Protein AF-A0A093UXJ8-F1 (afdb_monomer_lite)

Secondary structure (DSSP, 8-state):
-HHHHHHHHHHHHHHHTTTSSS-------S-SB-SSS-SSS-SB-TT--B-HHHHHHHHHT-SEEEEE-TTT-EEEEEE--S--SSSS-EEEEEEEEEEETTS-EEEEEEEEEEE-TTEEEEEEE-HHHHTT-SSEEEEEEEEESSTT-S-EEEEEEEEEESS---

Organism: NCBI:txid1077442

InterPro domains:
  IPR013783 Immunoglobulin-like fold [G3DSA:2.60.40.10] (63-166)
  IPR017853 Glycoside hydrolase superfamily [SSF51445] (1-58)
  IPR036156 Beta-Galactosidase/glucuronidase domain superfamily [SSF49303] (63-165)
  IPR043534 Exo-beta-D-glucosaminidase/Endo-beta-mannosidase [PTHR43536] (1-165)

Structure (mmCIF, N/CA/C/O backbone):
data_AF-A0A093UXJ8-F1
#
_entry.id   AF-A0A093UXJ8-F1
#
loop_
_atom_site.group_PDB
_atom_site.id
_atom_site.type_symbol
_atom_site.label_atom_id
_atom_site.label_alt_id
_atom_site.label_comp_id
_atom_site.label_asym_id
_atom_site.label_entity_id
_atom_site.label_seq_id
_atom_site.pdbx_PDB_ins_code
_atom_site.Cartn_x
_atom_site.Cartn_y
_atom_site.Cartn_z
_atom_site.occupancy
_atom_site.B_iso_or_equiv
_atom_site.auth_seq_id
_atom_site.auth_comp_id
_atom_site.auth_asym_id
_atom_site.auth_atom_id
_atom_site.pdbx_PDB_model_num
ATOM 1 N N . MET A 1 1 ? -11.746 -0.078 -9.754 1.00 61.09 1 MET A N 1
ATOM 2 C CA . MET A 1 1 ? -11.591 -0.095 -8.282 1.00 61.09 1 MET A CA 1
ATOM 3 C C . MET A 1 1 ? -10.804 -1.333 -7.864 1.00 61.09 1 MET A C 1
ATOM 5 O O . MET A 1 1 ? -9.718 -1.143 -7.338 1.00 61.09 1 MET A O 1
ATOM 9 N N . MET A 1 2 ? -11.251 -2.543 -8.236 1.00 87.31 2 MET A N 1
ATOM 10 C CA . MET A 1 2 ? -10.525 -3.806 -7.993 1.00 87.31 2 MET A CA 1
ATOM 11 C C . MET A 1 2 ? -9.062 -3.797 -8.470 1.00 87.31 2 MET A C 1
ATOM 13 O O . MET A 1 2 ? -8.180 -4.092 -7.675 1.00 87.31 2 MET A O 1
ATOM 17 N N . ASP A 1 3 ? -8.767 -3.361 -9.703 1.00 93.81 3 ASP A N 1
ATOM 18 C CA . ASP A 1 3 ? -7.376 -3.378 -10.201 1.00 93.81 3 ASP A CA 1
ATOM 19 C C . ASP A 1 3 ? -6.414 -2.505 -9.388 1.00 93.81 3 ASP A C 1
ATOM 21 O O . ASP A 1 3 ? -5.258 -2.873 -9.196 1.00 93.81 3 ASP A O 1
ATOM 25 N N . TYR A 1 4 ? -6.878 -1.348 -8.904 1.00 96.00 4 TYR A N 1
ATOM 26 C CA . TYR A 1 4 ? -6.055 -0.471 -8.070 1.00 96.00 4 TYR A CA 1
ATOM 27 C C . TYR A 1 4 ? -5.696 -1.167 -6.761 1.00 96.00 4 TYR A C 1
ATOM 29 O O . TYR A 1 4 ? -4.534 -1.180 -6.364 1.00 96.00 4 TYR A O 1
ATOM 37 N N . GLU A 1 5 ? -6.702 -1.738 -6.104 1.00 94.56 5 GLU A N 1
ATOM 38 C CA . GLU A 1 5 ? -6.552 -2.370 -4.804 1.00 94.56 5 GLU A CA 1
ATOM 39 C C . GLU A 1 5 ? -5.720 -3.646 -4.881 1.00 94.56 5 GLU A C 1
ATOM 41 O O . GLU A 1 5 ? -4.720 -3.740 -4.175 1.00 94.56 5 GLU A O 1
ATOM 46 N N . ALA A 1 6 ? -6.070 -4.568 -5.780 1.00 94.12 6 ALA A N 1
ATOM 47 C CA . ALA A 1 6 ? -5.380 -5.843 -5.929 1.00 94.12 6 ALA A CA 1
ATOM 48 C C . ALA A 1 6 ? -3.910 -5.645 -6.314 1.00 94.12 6 ALA A C 1
ATOM 50 O O . ALA A 1 6 ? -3.014 -6.197 -5.679 1.00 94.12 6 ALA A O 1
ATOM 51 N N . THR A 1 7 ? -3.645 -4.780 -7.298 1.00 96.81 7 THR A N 1
ATOM 52 C CA . THR A 1 7 ? -2.268 -4.519 -7.730 1.00 96.81 7 THR A CA 1
ATOM 53 C C . THR A 1 7 ? -1.478 -3.814 -6.628 1.00 96.81 7 THR A C 1
ATOM 55 O O . THR A 1 7 ? -0.330 -4.161 -6.375 1.00 96.81 7 THR A O 1
ATOM 58 N N . ARG A 1 8 ? -2.073 -2.847 -5.915 1.00 97.62 8 ARG A N 1
ATOM 59 C CA . ARG A 1 8 ? -1.410 -2.223 -4.760 1.00 97.62 8 ARG A CA 1
ATOM 60 C C . ARG A 1 8 ? -1.071 -3.265 -3.688 1.00 97.62 8 ARG A C 1
ATOM 62 O O . ARG A 1 8 ? 0.064 -3.276 -3.219 1.00 97.62 8 ARG A O 1
ATOM 69 N N . ALA A 1 9 ? -2.030 -4.118 -3.327 1.00 96.38 9 ALA A N 1
ATOM 70 C CA . ALA A 1 9 ? -1.864 -5.150 -2.309 1.00 96.38 9 ALA A CA 1
ATOM 71 C C . ALA A 1 9 ? -0.763 -6.155 -2.678 1.00 96.38 9 ALA A C 1
ATOM 73 O O . ALA A 1 9 ? 0.019 -6.531 -1.811 1.00 96.38 9 ALA A O 1
ATOM 74 N N . GLU A 1 10 ? -0.636 -6.524 -3.957 1.00 97.19 10 GLU A N 1
ATOM 75 C CA . GLU A 1 10 ? 0.461 -7.367 -4.440 1.00 97.19 10 GLU A CA 1
ATOM 76 C C . GLU A 1 10 ? 1.823 -6.722 -4.139 1.00 97.19 10 GLU A C 1
ATOM 78 O O . GLU A 1 10 ? 2.624 -7.275 -3.383 1.00 97.19 10 GLU A O 1
ATOM 83 N N . PHE A 1 11 ? 2.080 -5.512 -4.646 1.00 97.94 11 PHE A N 1
ATOM 84 C CA . PHE A 1 11 ? 3.366 -4.839 -4.423 1.00 97.94 11 PHE A CA 1
ATOM 85 C C . PHE A 1 11 ? 3.641 -4.563 -2.935 1.00 97.94 11 PHE A C 1
ATOM 87 O O . PHE A 1 11 ? 4.774 -4.737 -2.480 1.00 97.94 11 PHE A O 1
ATOM 94 N N . GLU A 1 12 ? 2.631 -4.165 -2.159 1.00 98.06 12 GLU A N 1
ATOM 95 C CA . GLU A 1 12 ? 2.769 -3.939 -0.715 1.00 98.06 12 GLU A CA 1
ATOM 96 C C . GLU A 1 12 ? 3.051 -5.235 0.053 1.00 98.06 12 GLU A C 1
ATOM 98 O O . GLU A 1 12 ? 3.890 -5.234 0.953 1.00 98.06 12 GLU A O 1
ATOM 103 N N . GLY A 1 13 ? 2.416 -6.350 -0.313 1.00 96.44 13 GLY A N 1
ATOM 104 C CA . GLY A 1 13 ? 2.655 -7.658 0.297 1.00 96.44 13 GLY A CA 1
ATOM 105 C C . GLY A 1 13 ? 4.096 -8.122 0.094 1.00 96.44 13 GLY A C 1
ATOM 106 O O . GLY A 1 13 ? 4.787 -8.461 1.053 1.00 96.44 13 GLY A O 1
ATOM 107 N N . PHE A 1 14 ? 4.600 -8.046 -1.141 1.00 97.19 14 PHE A N 1
ATOM 108 C CA . PHE A 1 14 ? 5.987 -8.419 -1.423 1.00 97.19 14 PHE A CA 1
ATOM 109 C C . PHE A 1 14 ? 7.000 -7.465 -0.785 1.00 97.19 14 PHE A C 1
ATOM 111 O O . PHE A 1 14 ? 8.049 -7.911 -0.335 1.00 97.19 14 PHE A O 1
ATOM 118 N N . THR A 1 15 ? 6.732 -6.163 -0.715 1.00 96.81 15 THR A N 1
ATOM 119 C CA . THR A 1 15 ? 7.705 -5.215 -0.142 1.00 96.81 15 THR A CA 1
ATOM 120 C C . THR A 1 15 ? 7.687 -5.177 1.386 1.00 96.81 15 THR A C 1
ATOM 122 O O . THR A 1 15 ? 8.739 -5.003 1.996 1.00 96.81 15 THR A O 1
ATOM 125 N N . SER A 1 16 ? 6.534 -5.395 2.025 1.00 97.25 16 SER A N 1
ATOM 126 C CA . SER A 1 16 ? 6.427 -5.450 3.493 1.00 97.25 16 SER A CA 1
ATOM 127 C C . SER A 1 16 ? 7.075 -6.693 4.112 1.00 97.25 16 SER A C 1
ATOM 129 O O . SER A 1 16 ? 7.481 -6.672 5.273 1.00 97.25 16 SER A O 1
ATOM 131 N N . LEU A 1 17 ? 7.197 -7.777 3.340 1.00 96.81 17 LEU A N 1
ATOM 132 C CA . LEU A 1 17 ? 7.743 -9.058 3.795 1.00 96.81 17 LEU A CA 1
ATOM 133 C C . LEU A 1 17 ? 9.198 -9.301 3.366 1.00 96.81 17 LEU A C 1
ATOM 135 O O . LEU A 1 17 ? 9.726 -10.391 3.597 1.00 96.81 17 LEU A O 1
ATOM 139 N N . GLN A 1 18 ? 9.870 -8.303 2.786 1.00 96.31 18 GLN A N 1
ATOM 140 C CA . GLN A 1 18 ? 11.247 -8.449 2.293 1.00 96.31 18 GLN A CA 1
ATOM 141 C C . GLN A 1 18 ? 12.268 -8.745 3.418 1.00 96.31 18 GLN A C 1
ATOM 143 O O . GLN A 1 18 ? 13.342 -9.272 3.151 1.00 96.31 18 GLN A O 1
ATOM 148 N N . ASP A 1 19 ? 11.919 -8.433 4.673 1.00 96.56 19 ASP A N 1
ATOM 149 C CA . ASP A 1 19 ? 12.731 -8.657 5.880 1.00 96.56 19 ASP A CA 1
ATOM 150 C C . ASP A 1 19 ? 12.155 -9.767 6.791 1.00 96.56 19 ASP A C 1
ATOM 152 O O . ASP A 1 19 ? 12.565 -9.929 7.942 1.00 96.56 19 ASP A O 1
ATOM 156 N N . ALA A 1 20 ? 11.170 -10.537 6.312 1.00 95.69 20 ALA A N 1
ATOM 157 C CA . ALA A 1 20 ? 10.601 -11.659 7.060 1.00 95.69 20 ALA A CA 1
ATOM 158 C C . ALA A 1 20 ? 11.582 -12.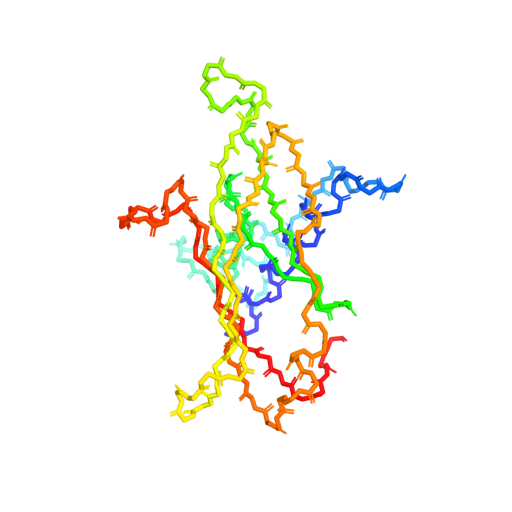846 7.162 1.00 95.69 20 ALA A C 1
ATOM 160 O O . ALA A 1 20 ? 12.558 -12.939 6.422 1.00 95.69 20 ALA A O 1
ATOM 161 N N . SER A 1 21 ? 11.290 -13.818 8.039 1.00 96.06 21 SER A N 1
ATOM 162 C CA . SER A 1 21 ? 12.127 -15.023 8.210 1.00 96.06 21 SER A CA 1
ATOM 163 C C . SER A 1 21 ? 12.295 -15.838 6.922 1.00 96.06 21 SER A C 1
ATOM 165 O O . SER A 1 21 ? 13.353 -16.419 6.688 1.00 96.06 21 SER A O 1
ATOM 167 N N . ARG A 1 22 ? 11.259 -15.862 6.075 1.00 96.12 22 ARG A N 1
ATOM 168 C CA . ARG A 1 22 ? 11.312 -16.347 4.693 1.00 96.12 22 ARG A CA 1
ATOM 169 C C . ARG A 1 22 ? 10.997 -15.169 3.763 1.00 96.12 22 ARG A C 1
ATOM 171 O O . ARG A 1 22 ? 9.822 -14.968 3.449 1.00 96.12 22 ARG A O 1
ATOM 178 N N . PRO A 1 23 ? 12.010 -14.373 3.389 1.00 97.06 23 PRO A N 1
ATOM 179 C CA . PRO A 1 23 ? 11.792 -13.079 2.766 1.00 97.06 23 PRO A CA 1
ATOM 180 C C . PRO A 1 23 ? 11.293 -13.217 1.329 1.00 97.06 23 PRO A C 1
ATOM 182 O O . PRO A 1 23 ? 11.707 -14.109 0.582 1.00 97.06 23 PRO A O 1
ATOM 185 N N . SER A 1 24 ? 10.435 -12.291 0.924 1.00 96.56 24 SER A N 1
ATOM 186 C CA . SER A 1 24 ? 10.174 -12.015 -0.486 1.00 96.56 24 SER A CA 1
ATOM 187 C C . SER A 1 24 ? 11.409 -11.372 -1.120 1.00 96.56 24 SER A C 1
ATOM 189 O O . SER A 1 24 ? 11.925 -10.368 -0.639 1.00 96.56 24 SER A O 1
ATOM 191 N N . THR A 1 25 ? 11.883 -11.936 -2.231 1.00 95.94 25 THR A N 1
ATOM 192 C CA . THR A 1 25 ? 13.097 -11.462 -2.925 1.00 95.94 25 THR A CA 1
ATOM 193 C C . THR A 1 25 ? 12.802 -10.646 -4.183 1.00 95.94 25 THR A C 1
ATOM 195 O O . THR A 1 25 ? 13.710 -10.066 -4.775 1.00 95.94 25 THR A O 1
ATOM 198 N N . GLY A 1 26 ? 11.537 -10.580 -4.598 1.00 95.06 26 GLY A N 1
ATOM 199 C CA . GLY A 1 26 ? 11.090 -9.810 -5.751 1.00 95.06 26 GLY A CA 1
ATOM 200 C C . GLY A 1 26 ? 9.689 -10.209 -6.201 1.00 95.06 26 GLY A C 1
ATOM 201 O O . GLY A 1 26 ? 9.161 -11.240 -5.789 1.00 95.06 26 GLY A O 1
ATOM 202 N N . VAL A 1 27 ? 9.103 -9.379 -7.062 1.00 96.88 27 VAL A N 1
ATOM 203 C CA . VAL A 1 27 ? 7.822 -9.634 -7.727 1.00 96.88 27 VAL A CA 1
ATOM 204 C C . VAL A 1 27 ? 7.869 -9.079 -9.145 1.00 96.88 27 VAL A C 1
ATOM 206 O O . VAL A 1 27 ? 8.409 -7.996 -9.375 1.00 96.88 27 VAL A O 1
ATOM 209 N N . ILE A 1 28 ? 7.308 -9.829 -10.090 1.00 97.75 28 ILE A N 1
ATOM 210 C CA . ILE A 1 28 ? 7.081 -9.392 -11.467 1.00 97.75 28 ILE A CA 1
ATOM 211 C C . ILE A 1 28 ? 5.583 -9.508 -11.724 1.00 97.75 28 ILE A C 1
ATOM 213 O O . ILE A 1 28 ? 5.053 -10.614 -11.800 1.00 97.75 28 ILE A O 1
ATOM 217 N N . TYR A 1 29 ? 4.921 -8.361 -11.854 1.00 97.81 29 TYR A N 1
ATOM 218 C CA . TYR A 1 29 ? 3.494 -8.306 -12.148 1.00 97.81 29 TYR A CA 1
ATOM 219 C C . TYR A 1 29 ? 3.211 -8.870 -13.544 1.00 97.81 29 TYR A C 1
ATOM 221 O O . TYR A 1 29 ? 3.920 -8.539 -14.501 1.00 97.81 29 TYR A O 1
ATOM 229 N N . TRP A 1 30 ? 2.157 -9.677 -13.670 1.00 96.38 30 TRP A N 1
ATOM 230 C CA . TRP A 1 30 ? 1.708 -10.219 -14.949 1.00 96.38 30 TRP A CA 1
ATOM 231 C C . TRP A 1 30 ? 0.517 -9.412 -15.493 1.00 96.38 30 TRP A C 1
ATOM 233 O O . TRP A 1 30 ? -0.611 -9.573 -15.036 1.00 96.38 30 TRP A O 1
ATOM 243 N N . MET A 1 31 ? 0.703 -8.530 -16.476 1.00 96.88 31 MET A N 1
ATOM 244 C CA . MET A 1 31 ? 1.952 -8.089 -17.107 1.00 96.88 31 MET A CA 1
ATOM 245 C C . MET A 1 31 ? 2.075 -6.569 -17.066 1.00 96.88 31 MET A C 1
ATOM 247 O O . MET A 1 31 ? 1.132 -5.844 -16.750 1.00 96.88 31 MET A O 1
ATOM 251 N N . MET A 1 32 ? 3.261 -6.073 -17.418 1.00 96.88 32 MET A N 1
ATOM 252 C CA . MET A 1 32 ? 3.505 -4.637 -17.526 1.00 96.88 32 MET A CA 1
ATOM 253 C C . MET A 1 32 ? 2.529 -3.966 -18.507 1.00 96.88 32 MET A C 1
ATOM 255 O O . MET A 1 32 ? 1.916 -2.955 -18.165 1.00 96.88 32 MET A O 1
ATOM 259 N N . ASN A 1 33 ? 2.361 -4.532 -19.703 1.00 97.12 33 ASN A N 1
ATOM 260 C CA . ASN A 1 33 ? 1.532 -3.977 -20.768 1.00 97.12 33 ASN A CA 1
ATOM 261 C C . ASN A 1 33 ? 1.059 -5.059 -21.746 1.00 97.12 33 ASN A C 1
ATOM 263 O O . ASN A 1 33 ? 1.519 -6.201 -21.715 1.00 97.12 33 ASN A O 1
ATOM 267 N N . SER A 1 34 ? 0.188 -4.646 -22.661 1.00 96.19 34 SER A N 1
ATOM 268 C CA . SER A 1 34 ? -0.415 -5.507 -23.677 1.00 96.19 34 SER A CA 1
ATOM 269 C C . SER A 1 34 ? 0.158 -5.266 -25.072 1.00 96.19 34 SER A C 1
ATOM 271 O O . SER A 1 34 ? 0.504 -4.139 -25.426 1.00 96.19 34 SER A O 1
ATOM 273 N N . ALA A 1 35 ? 0.211 -6.323 -25.890 1.00 97.06 35 ALA A N 1
ATOM 274 C CA . ALA A 1 35 ? 0.650 -6.254 -27.290 1.00 97.06 35 ALA A CA 1
ATOM 275 C C . ALA A 1 35 ? -0.448 -5.778 -28.265 1.00 97.06 35 ALA A C 1
ATOM 277 O O . ALA A 1 35 ? -0.147 -5.426 -29.403 1.00 97.06 35 ALA A O 1
ATOM 278 N N . TRP A 1 36 ? -1.710 -5.766 -27.826 1.00 97.25 36 TRP A N 1
ATOM 279 C CA . TRP A 1 36 ? -2.887 -5.285 -28.556 1.00 97.25 36 TRP A CA 1
ATOM 280 C C . TRP A 1 36 ? -3.965 -4.817 -27.556 1.00 97.25 36 TRP A C 1
ATOM 282 O O . TRP A 1 36 ? -3.844 -5.121 -26.365 1.00 97.25 36 TRP A O 1
ATOM 292 N N . PRO A 1 37 ? -5.037 -4.125 -27.988 1.00 97.56 37 PRO A N 1
ATOM 293 C CA . PRO A 1 37 ? -6.146 -3.754 -27.103 1.00 97.56 37 PRO A CA 1
ATOM 294 C C . PRO A 1 37 ? -6.812 -4.973 -26.442 1.00 97.56 37 PRO A C 1
ATOM 296 O O . PRO A 1 37 ? -7.420 -5.799 -27.122 1.00 97.56 37 PRO A O 1
ATOM 299 N N . ASN A 1 38 ? -6.701 -5.105 -25.120 1.00 92.69 38 ASN A N 1
ATOM 300 C CA . ASN A 1 38 ? -7.286 -6.212 -24.361 1.00 92.69 38 ASN A CA 1
ATOM 301 C C . ASN A 1 38 ? -7.884 -5.737 -23.024 1.00 92.69 38 ASN A C 1
ATOM 303 O O . ASN A 1 38 ? -7.841 -4.550 -22.697 1.00 92.69 38 ASN A O 1
ATOM 307 N N . LEU A 1 39 ? -8.442 -6.681 -22.260 1.00 94.88 39 LEU A N 1
ATOM 308 C CA . LEU A 1 39 ? -9.192 -6.417 -21.028 1.00 94.88 39 LEU A CA 1
ATOM 309 C C . LEU A 1 39 ? -8.503 -6.908 -19.740 1.00 94.88 39 LEU A C 1
ATOM 311 O O . LEU A 1 39 ? -9.142 -6.908 -18.694 1.00 94.88 39 LEU A O 1
ATOM 315 N N . HIS 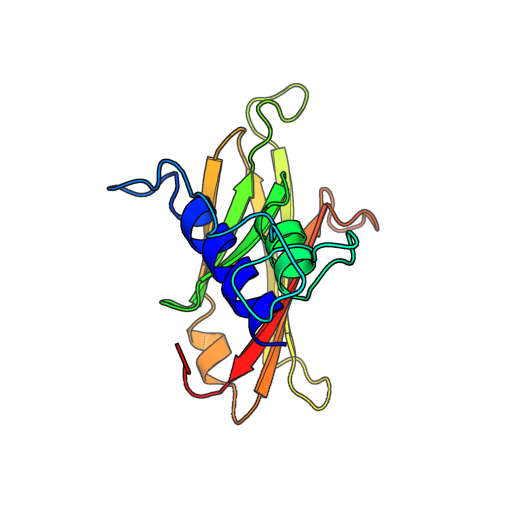A 1 40 ? -7.248 -7.370 -19.781 1.00 93.81 40 HIS A N 1
ATOM 316 C CA . HIS A 1 40 ? -6.623 -8.028 -18.624 1.00 93.81 40 HIS A CA 1
ATOM 317 C C . HIS A 1 40 ? -5.104 -7.848 -18.563 1.00 93.81 40 HIS A C 1
ATOM 319 O O . HIS A 1 40 ? -4.465 -7.568 -19.572 1.00 93.81 40 HIS A O 1
ATOM 325 N N . TRP A 1 41 ? -4.541 -8.059 -17.367 1.00 94.00 41 TRP A N 1
ATOM 326 C CA . TRP A 1 41 ? -3.101 -8.252 -17.135 1.00 94.00 41 TRP A CA 1
ATOM 327 C C . TRP A 1 41 ? -2.213 -7.148 -17.718 1.00 94.00 41 TRP A C 1
ATOM 329 O O . TRP A 1 41 ? -1.220 -7.420 -18.390 1.00 94.00 41 TRP A O 1
ATOM 339 N N . GLN A 1 42 ? -2.567 -5.895 -17.451 1.00 96.88 42 GLN A N 1
ATOM 340 C CA . GLN A 1 42 ? -1.822 -4.736 -17.931 1.00 96.88 42 GLN A CA 1
ATOM 341 C C . GLN A 1 42 ? -1.818 -3.635 -16.882 1.00 96.88 42 GLN A C 1
ATOM 343 O O . GLN A 1 42 ? -2.842 -3.391 -16.243 1.00 96.88 42 GLN A O 1
ATOM 348 N N . LEU A 1 43 ? -0.690 -2.945 -16.716 1.00 97.88 43 LEU A N 1
ATOM 349 C CA . LEU A 1 43 ? -0.639 -1.704 -15.945 1.00 97.88 43 LEU A CA 1
ATOM 350 C C . LEU A 1 43 ? -1.162 -0.549 -16.805 1.00 97.88 43 LEU A C 1
ATOM 352 O O . LEU A 1 43 ? -2.035 0.207 -16.385 1.00 97.88 43 LEU A O 1
ATOM 356 N N . PHE A 1 44 ? -0.677 -0.453 -18.039 1.00 97.25 44 PHE A N 1
ATOM 357 C CA . PHE A 1 44 ? -1.139 0.502 -19.042 1.00 97.25 44 PHE A CA 1
ATOM 358 C C . PHE A 1 44 ? -1.489 -0.218 -20.346 1.00 97.25 44 PHE A C 1
ATOM 360 O O . PHE A 1 44 ? -0.924 -1.270 -20.655 1.00 97.25 44 PHE A O 1
ATOM 367 N N . ASP A 1 45 ? -2.448 0.339 -21.083 1.00 96.75 45 ASP A N 1
ATOM 368 C CA . ASP A 1 45 ? -2.976 -0.278 -22.297 1.00 96.75 45 ASP A CA 1
ATOM 369 C C . ASP A 1 45 ? -2.045 -0.116 -23.514 1.00 96.75 45 ASP A C 1
ATOM 371 O O . ASP A 1 45 ? -0.988 0.519 -23.457 1.00 96.75 45 ASP A O 1
ATOM 375 N N . TYR A 1 46 ? -2.452 -0.701 -24.643 1.00 97.69 46 TYR A N 1
ATOM 376 C CA . TYR A 1 46 ? -1.737 -0.621 -25.922 1.00 97.69 46 TYR A CA 1
ATOM 377 C C . TYR A 1 46 ? -1.472 0.823 -26.399 1.00 97.69 46 TYR A C 1
ATOM 379 O O . TYR A 1 46 ? -0.487 1.077 -27.088 1.00 97.69 46 TYR A O 1
ATOM 387 N N . TYR A 1 47 ? -2.327 1.772 -26.015 1.00 97.81 47 TYR A N 1
ATOM 388 C CA . TYR A 1 47 ? -2.223 3.191 -26.357 1.00 97.81 47 TYR A CA 1
ATOM 389 C C . TYR A 1 47 ? -1.530 4.018 -25.263 1.00 97.81 47 TYR A C 1
ATOM 391 O O . TYR A 1 47 ? -1.533 5.246 -25.332 1.00 97.81 47 TYR A O 1
ATOM 399 N N . LEU A 1 48 ? -0.904 3.356 -24.282 1.00 97.25 48 LEU A N 1
ATOM 400 C CA . LEU A 1 48 ? -0.214 3.949 -23.132 1.00 97.25 48 LEU A CA 1
ATOM 401 C C . LEU A 1 48 ? -1.138 4.649 -22.125 1.00 97.25 48 LEU A C 1
ATOM 403 O O . LEU A 1 48 ? -0.661 5.418 -21.285 1.00 97.25 48 LEU A O 1
ATOM 407 N N . ASN A 1 49 ? -2.443 4.369 -22.147 1.00 97.50 49 ASN A N 1
ATOM 408 C CA . ASN A 1 49 ? -3.345 4.885 -21.125 1.00 97.50 49 ASN A CA 1
ATOM 409 C C . ASN A 1 49 ? -3.177 4.084 -19.824 1.00 97.50 49 ASN A C 1
ATOM 411 O O . ASN A 1 49 ? -3.223 2.850 -19.848 1.00 97.50 49 ASN A O 1
ATOM 415 N N . PRO A 1 50 ? -3.010 4.748 -18.667 1.00 97.00 50 PRO A N 1
ATOM 416 C CA . PRO A 1 50 ? -2.879 4.059 -17.391 1.00 97.00 50 PRO A CA 1
ATOM 417 C C . PRO A 1 50 ? -4.225 3.484 -16.931 1.00 97.00 50 PRO A C 1
ATOM 419 O O . PRO A 1 50 ? -5.215 4.211 -16.827 1.00 97.00 50 PRO A O 1
ATOM 422 N N . ALA A 1 51 ? -4.247 2.197 -16.586 1.00 95.19 51 ALA A N 1
ATOM 423 C CA . ALA A 1 51 ? -5.395 1.558 -15.949 1.00 95.19 51 ALA A CA 1
ATOM 424 C C . ALA A 1 51 ? -5.356 1.732 -14.416 1.00 95.19 51 ALA A C 1
ATOM 426 O O . ALA A 1 51 ? -4.424 2.307 -13.846 1.00 95.19 51 ALA A O 1
ATOM 427 N N . GLY A 1 52 ? -6.372 1.217 -13.712 1.00 96.44 52 GLY A N 1
ATOM 428 C CA . GLY A 1 52 ? -6.397 1.229 -12.243 1.00 96.44 52 GLY A CA 1
ATOM 429 C C . GLY A 1 52 ? -5.175 0.538 -11.624 1.00 96.44 52 GLY A C 1
ATOM 430 O O . GLY A 1 52 ? -4.604 1.048 -10.659 1.00 96.44 52 GLY A O 1
ATOM 431 N N . SER A 1 53 ? -4.733 -0.558 -12.240 1.00 97.38 53 SER A N 1
ATOM 432 C CA . SER A 1 53 ? -3.527 -1.320 -11.899 1.00 97.38 53 SER A CA 1
ATOM 433 C C . SER A 1 53 ? -2.255 -0.469 -11.950 1.00 97.38 53 SER A C 1
ATOM 435 O O . SER A 1 53 ? -1.467 -0.530 -11.011 1.00 97.38 53 SER A O 1
ATOM 437 N N . TYR A 1 54 ? -2.081 0.413 -12.947 1.00 97.88 54 TYR A N 1
ATOM 438 C CA . TYR A 1 54 ? -0.951 1.357 -12.983 1.00 97.88 54 TYR A CA 1
ATOM 439 C C . TYR A 1 54 ? -0.889 2.220 -11.725 1.00 97.88 54 TYR A C 1
ATOM 441 O O . TYR A 1 54 ? 0.171 2.374 -11.116 1.00 97.88 54 TYR A O 1
ATOM 449 N N . PHE A 1 55 ? -2.023 2.793 -11.316 1.00 97.69 55 PHE A N 1
ATOM 450 C CA . PHE A 1 55 ? -2.069 3.626 -10.117 1.00 97.69 55 PHE A CA 1
ATOM 451 C C . PHE A 1 55 ? -1.869 2.801 -8.840 1.00 97.69 55 PHE A C 1
ATOM 453 O O . PHE A 1 55 ? -1.229 3.298 -7.911 1.00 97.69 55 PHE A O 1
ATOM 460 N N . GLY A 1 56 ? -2.348 1.553 -8.811 1.00 97.69 56 GLY A N 1
ATOM 461 C CA . GLY A 1 56 ? -2.101 0.600 -7.728 1.00 97.69 56 GLY A CA 1
ATOM 462 C C . GLY A 1 56 ? -0.611 0.294 -7.572 1.00 97.69 56 GLY A C 1
ATOM 463 O O . GLY A 1 56 ? -0.039 0.556 -6.513 1.00 97.69 56 GLY A O 1
ATOM 464 N N . SER A 1 57 ? 0.051 -0.125 -8.656 1.00 97.75 57 SER A N 1
ATOM 465 C CA . SER A 1 57 ? 1.505 -0.329 -8.706 1.00 97.75 57 SER A CA 1
ATOM 466 C C . SER A 1 57 ? 2.275 0.928 -8.326 1.00 97.75 57 SER A C 1
ATOM 468 O O . SER A 1 57 ? 3.197 0.866 -7.523 1.00 97.75 57 SER A O 1
ATOM 470 N N . LYS A 1 58 ? 1.902 2.097 -8.861 1.00 97.69 58 LYS A N 1
ATOM 471 C CA . LYS A 1 58 ? 2.586 3.365 -8.564 1.00 97.69 58 LYS A CA 1
ATOM 472 C C . LYS A 1 58 ? 2.535 3.719 -7.076 1.00 97.69 58 LYS A C 1
ATOM 474 O O . LYS A 1 58 ? 3.471 4.339 -6.571 1.00 97.69 58 LYS A O 1
ATOM 479 N N . VAL A 1 59 ? 1.452 3.363 -6.382 1.00 97.50 59 VAL A N 1
ATOM 480 C CA . VAL A 1 59 ? 1.323 3.558 -4.933 1.00 97.50 59 VAL A CA 1
ATOM 481 C C . VAL A 1 59 ? 2.089 2.491 -4.158 1.00 97.50 59 VAL A C 1
ATOM 483 O O . VAL A 1 59 ? 2.952 2.869 -3.366 1.00 97.50 59 VAL A O 1
ATOM 486 N N . GLY A 1 60 ? 1.838 1.206 -4.422 1.00 96.88 60 GLY A N 1
ATOM 487 C CA . GLY A 1 60 ? 2.480 0.100 -3.700 1.00 96.88 60 GLY A CA 1
ATOM 488 C C . GLY A 1 60 ? 3.994 0.017 -3.930 1.00 96.88 60 GLY A C 1
ATOM 489 O O . GLY A 1 60 ? 4.732 -0.470 -3.082 1.00 96.88 60 GLY A O 1
ATOM 490 N N . ALA A 1 61 ? 4.488 0.572 -5.041 1.00 96.12 61 ALA A N 1
ATOM 491 C CA . ALA A 1 61 ? 5.907 0.649 -5.369 1.00 96.12 61 ALA A CA 1
ATOM 492 C C . ALA A 1 61 ? 6.550 2.011 -5.040 1.00 96.12 61 ALA A C 1
ATOM 494 O O . ALA A 1 61 ? 7.614 2.331 -5.590 1.00 96.12 61 ALA A O 1
ATOM 495 N N . ARG A 1 62 ? 5.994 2.812 -4.123 1.00 96.38 62 ARG A N 1
ATOM 496 C CA . ARG A 1 62 ? 6.683 4.025 -3.646 1.00 96.38 62 ARG A CA 1
ATOM 497 C C . ARG A 1 62 ? 8.027 3.689 -2.973 1.00 96.38 62 ARG A C 1
ATOM 499 O O . ARG A 1 62 ? 8.104 2.691 -2.262 1.00 96.38 62 ARG A O 1
ATOM 506 N N . PRO A 1 63 ? 9.084 4.502 -3.172 1.00 94.06 63 PRO A N 1
ATOM 507 C CA . PRO A 1 63 ? 10.394 4.234 -2.576 1.00 94.06 63 PRO A CA 1
ATOM 508 C C . PRO A 1 63 ? 10.399 4.282 -1.048 1.00 94.06 63 PRO A C 1
ATOM 510 O O . PRO A 1 63 ? 11.021 3.442 -0.420 1.00 94.06 63 PRO A O 1
ATOM 513 N N . GLU A 1 64 ? 9.697 5.239 -0.447 1.00 95.44 64 GLU A N 1
ATOM 514 C CA . GLU A 1 64 ? 9.494 5.319 0.998 1.00 95.44 64 GLU A CA 1
ATOM 515 C C . GLU A 1 64 ? 7.990 5.381 1.252 1.00 95.44 64 GLU A C 1
ATOM 517 O O . GLU A 1 64 ? 7.293 6.266 0.745 1.00 95.44 64 GLU A O 1
ATOM 522 N N . HIS A 1 65 ? 7.474 4.371 1.944 1.00 97.81 65 HIS A N 1
ATOM 523 C CA . HIS A 1 65 ? 6.067 4.021 1.896 1.00 97.81 65 HIS A CA 1
ATOM 524 C C . HIS A 1 65 ? 5.541 3.517 3.239 1.00 97.81 65 HIS A C 1
ATOM 526 O O . HIS A 1 65 ? 6.286 3.045 4.095 1.00 97.81 65 HIS A O 1
ATOM 532 N N . ILE A 1 66 ? 4.226 3.647 3.403 1.00 98.31 66 ILE A N 1
ATOM 533 C CA . ILE A 1 66 ? 3.481 3.096 4.524 1.00 98.31 66 ILE A CA 1
ATOM 534 C C . ILE A 1 66 ? 2.356 2.236 3.957 1.00 98.31 66 ILE A C 1
ATOM 536 O O . ILE A 1 66 ? 1.578 2.720 3.124 1.00 98.31 66 ILE A O 1
ATOM 540 N N . SER A 1 67 ? 2.301 0.981 4.389 1.00 98.25 67 SER A N 1
ATOM 541 C CA . SER A 1 67 ? 1.325 0.005 3.918 1.00 98.25 67 SER A CA 1
ATOM 542 C C . SER A 1 67 ? 0.578 -0.667 5.066 1.00 98.25 67 SER A C 1
ATOM 544 O O . SER A 1 67 ? 0.964 -0.578 6.234 1.00 98.25 67 SER A O 1
ATOM 546 N N . PHE A 1 68 ? -0.519 -1.326 4.718 1.00 98.00 68 PHE A N 1
ATOM 547 C CA . PHE A 1 68 ? -1.387 -2.065 5.618 1.00 98.00 68 PHE A CA 1
ATOM 548 C C . PHE A 1 68 ? -1.517 -3.510 5.132 1.00 98.00 68 PHE A C 1
ATOM 550 O O . PHE A 1 68 ? -1.771 -3.752 3.955 1.00 98.00 68 PHE A O 1
ATOM 557 N N . SER A 1 69 ? -1.355 -4.459 6.050 1.00 95.75 69 SER A N 1
ATOM 558 C CA . SER A 1 69 ? -1.574 -5.879 5.801 1.00 95.75 69 SER A CA 1
ATOM 559 C C . SER A 1 69 ? -3.013 -6.263 6.130 1.00 95.75 69 SER A C 1
ATOM 561 O O . SER A 1 69 ? -3.428 -6.201 7.292 1.00 95.75 69 SER A O 1
ATOM 563 N N . TYR A 1 70 ? -3.737 -6.709 5.104 1.00 91.31 70 TYR A N 1
ATOM 564 C CA . TYR A 1 70 ? -5.102 -7.226 5.216 1.00 91.31 70 TYR A CA 1
ATOM 565 C C . TYR A 1 70 ? -5.179 -8.519 6.048 1.00 91.31 70 TYR A C 1
ATOM 567 O O . TYR A 1 70 ? -6.188 -8.752 6.699 1.00 91.31 70 TYR A O 1
ATOM 575 N N . ASP A 1 71 ? -4.106 -9.317 6.086 1.00 90.88 71 ASP A N 1
ATOM 576 C CA . ASP A 1 71 ? -4.059 -10.616 6.780 1.00 90.88 71 ASP A CA 1
ATOM 577 C C . ASP A 1 71 ? -4.235 -10.475 8.303 1.00 90.88 71 ASP A C 1
ATOM 579 O O . ASP A 1 71 ? -5.046 -11.150 8.931 1.00 90.88 71 ASP A O 1
ATOM 583 N N . ASN A 1 72 ? -3.496 -9.548 8.922 1.00 91.75 72 ASN A N 1
ATOM 584 C CA . ASN A 1 72 ? -3.407 -9.472 10.384 1.00 91.75 72 ASN A CA 1
ATOM 585 C C . ASN A 1 72 ? -3.584 -8.061 10.964 1.00 91.75 72 ASN A C 1
ATOM 587 O O . ASN A 1 72 ? -3.372 -7.850 12.162 1.00 91.75 72 ASN A O 1
ATOM 591 N N . GLY A 1 73 ? -3.939 -7.077 10.138 1.00 95.44 73 GLY A N 1
ATOM 592 C CA . GLY A 1 73 ? -4.152 -5.703 10.578 1.00 95.44 73 GLY A CA 1
ATOM 593 C C . GLY A 1 73 ? -2.866 -4.938 10.917 1.00 95.44 73 GLY A C 1
ATOM 594 O O . GLY A 1 73 ? -2.919 -3.942 11.645 1.00 95.44 73 GLY A O 1
ATOM 595 N N . THR A 1 74 ? -1.706 -5.407 10.453 1.00 97.94 74 THR A N 1
ATOM 596 C CA . THR A 1 74 ? -0.406 -4.784 10.742 1.00 97.94 74 THR A CA 1
ATOM 597 C C . THR A 1 74 ? -0.095 -3.662 9.761 1.00 97.94 74 THR A C 1
ATOM 599 O O . THR A 1 74 ? -0.293 -3.791 8.557 1.00 97.94 74 THR A O 1
ATOM 602 N N . VAL A 1 75 ? 0.435 -2.559 10.278 1.00 98.62 75 VAL A N 1
ATOM 603 C CA . VAL A 1 75 ? 0.939 -1.433 9.494 1.00 98.62 75 VAL A CA 1
ATOM 604 C C . VAL A 1 75 ? 2.455 -1.551 9.376 1.00 98.62 75 VAL A C 1
ATOM 606 O O . VAL A 1 75 ? 3.153 -1.714 10.383 1.00 98.62 75 VAL A O 1
ATOM 609 N N . TYR A 1 76 ? 2.958 -1.436 8.151 1.00 98.62 76 TYR A N 1
ATOM 610 C CA . TYR A 1 76 ? 4.376 -1.531 7.823 1.00 98.62 76 TYR A CA 1
ATOM 611 C C . TYR A 1 76 ? 4.903 -0.196 7.320 1.00 98.62 76 TYR A C 1
ATOM 613 O O . TYR A 1 76 ? 4.247 0.490 6.535 1.00 98.62 76 TYR A O 1
ATOM 621 N N . ILE A 1 77 ? 6.127 0.137 7.723 1.00 98.25 77 ILE A N 1
ATOM 622 C CA . ILE A 1 77 ? 6.944 1.120 7.013 1.00 98.25 77 ILE A CA 1
ATOM 623 C C . ILE A 1 77 ? 7.894 0.375 6.079 1.00 98.25 77 ILE A C 1
ATOM 625 O O . ILE A 1 77 ? 8.482 -0.639 6.456 1.00 98.25 77 ILE A O 1
ATOM 629 N N . ILE A 1 78 ? 8.025 0.867 4.853 1.00 98.12 78 ILE A N 1
ATOM 630 C CA . ILE A 1 78 ? 8.859 0.284 3.802 1.00 98.12 78 ILE A CA 1
ATOM 631 C C . ILE A 1 78 ? 9.765 1.382 3.268 1.00 98.12 78 ILE A C 1
ATOM 633 O O . ILE A 1 78 ? 9.299 2.466 2.914 1.00 98.12 78 ILE A O 1
ATOM 637 N N . ASN A 1 79 ? 11.056 1.098 3.177 1.00 96.56 79 ASN A N 1
ATOM 638 C CA . ASN A 1 79 ? 12.029 2.023 2.635 1.00 96.56 79 ASN A CA 1
ATOM 639 C C . ASN A 1 79 ? 12.977 1.302 1.689 1.00 96.56 79 ASN A C 1
ATOM 641 O O . ASN A 1 79 ? 13.731 0.429 2.094 1.00 96.56 79 ASN A O 1
ATOM 645 N N . ARG A 1 80 ? 12.936 1.684 0.418 1.00 94.31 80 ARG A N 1
ATOM 646 C CA . ARG A 1 80 ? 13.744 1.123 -0.665 1.00 94.31 80 ARG A CA 1
ATOM 647 C C . ARG A 1 80 ? 14.831 2.073 -1.148 1.00 94.31 80 ARG A C 1
ATOM 649 O O . ARG A 1 80 ? 15.445 1.828 -2.184 1.00 94.31 80 ARG A O 1
ATOM 656 N N . PHE A 1 81 ? 15.040 3.198 -0.467 1.00 93.56 81 PHE A N 1
ATOM 657 C CA . PHE A 1 81 ? 16.210 4.013 -0.752 1.00 93.56 81 PHE A CA 1
ATOM 658 C C . PHE A 1 81 ? 17.458 3.290 -0.249 1.00 93.56 81 PHE A C 1
ATOM 660 O O . PHE A 1 81 ? 17.466 2.754 0.855 1.00 93.56 81 PHE A O 1
ATOM 667 N N . ASN A 1 82 ? 18.534 3.341 -1.032 1.00 88.75 82 ASN A N 1
ATOM 668 C CA . ASN A 1 82 ? 19.842 2.811 -0.630 1.00 88.75 82 ASN A CA 1
ATOM 669 C C . ASN A 1 82 ? 20.566 3.724 0.376 1.00 88.75 82 ASN A C 1
ATOM 671 O O . ASN A 1 82 ? 21.609 3.361 0.906 1.00 88.75 82 ASN A O 1
ATOM 675 N N . PHE A 1 83 ? 20.041 4.929 0.616 1.00 87.25 83 PHE A N 1
ATOM 676 C CA . PHE A 1 83 ? 20.652 5.944 1.466 1.00 87.25 83 PHE A CA 1
ATOM 677 C C . PHE A 1 83 ? 19.599 6.943 1.962 1.00 87.25 83 PHE A C 1
ATOM 679 O O . PHE A 1 83 ? 18.735 7.355 1.187 1.00 87.25 83 PHE A O 1
ATOM 686 N N . LEU A 1 84 ? 19.687 7.374 3.227 1.00 82.44 84 LEU A N 1
ATOM 687 C CA . LEU A 1 84 ? 18.722 8.291 3.860 1.00 82.44 84 LEU A CA 1
ATOM 688 C C . LEU A 1 84 ? 19.309 9.656 4.234 1.00 82.44 84 LEU A C 1
ATOM 690 O O . LEU A 1 84 ? 18.810 10.345 5.125 1.00 82.44 84 LEU A O 1
ATOM 694 N N . GLY A 1 85 ? 20.359 10.077 3.532 1.00 77.69 85 GLY A N 1
ATOM 695 C CA . GLY A 1 85 ? 21.164 11.221 3.944 1.00 77.69 85 GLY A CA 1
ATOM 696 C C . GLY A 1 85 ? 22.286 10.769 4.875 1.00 77.69 85 GLY A C 1
ATOM 697 O O . GLY A 1 85 ? 22.692 9.620 4.855 1.00 77.69 85 GLY A O 1
ATOM 698 N N . LYS A 1 86 ? 22.809 11.665 5.712 1.00 64.94 86 LYS A N 1
ATOM 699 C CA . LYS A 1 86 ? 24.092 11.478 6.422 1.00 64.94 86 LYS A CA 1
ATOM 700 C C . LYS A 1 86 ? 24.145 10.362 7.492 1.00 64.94 86 LYS A C 1
ATOM 702 O O . LYS A 1 86 ? 25.129 10.314 8.221 1.00 64.94 86 LYS A O 1
ATOM 707 N N . GLY A 1 87 ? 23.132 9.509 7.629 1.00 66.56 87 GLY A N 1
ATOM 708 C CA . GLY A 1 87 ? 23.074 8.475 8.665 1.00 66.56 87 GLY A CA 1
ATOM 709 C C . GLY A 1 87 ? 22.415 7.178 8.198 1.00 66.56 87 GLY A C 1
ATOM 710 O O . GLY A 1 87 ? 21.735 7.139 7.175 1.00 66.56 87 GLY A O 1
ATOM 711 N N . GLU A 1 88 ? 22.609 6.121 8.987 1.00 78.19 88 GLU A N 1
ATOM 712 C CA . GLU A 1 88 ? 22.093 4.763 8.737 1.00 78.19 88 GLU A CA 1
ATOM 713 C C . GLU A 1 88 ? 20.600 4.607 9.065 1.00 78.19 88 GLU A C 1
ATOM 715 O O . GLU A 1 88 ? 19.989 3.588 8.759 1.00 78.19 88 GLU A O 1
ATOM 720 N N . SER A 1 89 ? 19.985 5.625 9.668 1.00 83.50 89 SER A N 1
ATOM 721 C CA . SER A 1 89 ? 18.549 5.663 9.921 1.00 83.50 89 SER A CA 1
ATOM 722 C C . SER A 1 89 ? 18.000 7.079 9.814 1.00 83.50 89 SER A C 1
ATOM 724 O O . SER A 1 89 ? 18.729 8.067 9.949 1.00 83.50 89 SER A O 1
ATOM 726 N N . ALA A 1 90 ? 16.695 7.186 9.581 1.00 89.50 90 ALA A N 1
ATOM 727 C CA . ALA A 1 90 ? 15.999 8.459 9.595 1.00 89.50 90 ALA A CA 1
ATOM 728 C C . ALA A 1 90 ? 14.695 8.366 10.387 1.00 89.50 90 ALA A C 1
ATOM 730 O O . ALA A 1 90 ? 13.901 7.442 10.209 1.00 89.50 90 ALA A O 1
ATOM 731 N N . SER A 1 91 ? 14.455 9.351 11.254 1.00 93.56 91 SER A N 1
ATOM 732 C CA . SER A 1 91 ? 13.178 9.465 11.951 1.00 93.56 91 SER A CA 1
ATOM 733 C C . SER A 1 91 ? 12.070 9.884 10.988 1.00 93.56 91 SER A C 1
ATOM 735 O O . SER A 1 91 ? 12.257 10.754 10.130 1.00 93.56 91 SER A O 1
ATOM 737 N N . ARG A 1 92 ? 10.906 9.270 11.164 1.00 94.56 92 ARG A N 1
ATOM 738 C CA . ARG A 1 92 ? 9.668 9.514 10.435 1.00 94.56 92 ARG A CA 1
ATOM 739 C C . ARG A 1 92 ? 8.497 9.569 11.390 1.00 94.56 92 ARG A C 1
ATOM 741 O O . ARG A 1 92 ? 8.549 9.024 12.490 1.00 94.56 92 ARG A O 1
ATOM 748 N N . TRP A 1 93 ? 7.446 10.224 10.937 1.00 96.56 93 TRP A N 1
ATOM 749 C CA . TRP A 1 93 ? 6.192 10.344 11.652 1.00 96.56 93 TRP A CA 1
ATOM 750 C C . TRP A 1 93 ? 5.092 9.684 10.848 1.00 96.56 93 TRP A C 1
ATOM 752 O O . TRP A 1 93 ? 5.013 9.858 9.631 1.00 96.56 93 TRP A O 1
ATOM 762 N N . VAL A 1 94 ? 4.277 8.900 11.543 1.00 97.75 94 VAL A N 1
ATOM 763 C CA . VAL A 1 94 ? 3.168 8.161 10.956 1.00 97.75 94 VAL A CA 1
ATOM 764 C C . VAL A 1 94 ? 1.888 8.558 11.661 1.00 97.75 94 VAL A C 1
ATOM 766 O O . VAL A 1 94 ? 1.824 8.478 12.886 1.00 97.75 94 VAL A O 1
ATOM 769 N N . ALA A 1 95 ? 0.884 8.956 10.886 1.00 97.56 95 ALA A N 1
ATOM 770 C CA . ALA A 1 95 ? -0.487 9.120 11.350 1.00 97.56 95 ALA A CA 1
ATOM 771 C C . ALA A 1 95 ? -1.363 8.011 10.757 1.00 97.56 95 ALA A C 1
ATOM 773 O O . ALA A 1 95 ? -1.319 7.750 9.551 1.00 97.56 95 ALA A O 1
ATOM 774 N N . ILE A 1 96 ? -2.139 7.368 11.625 1.00 98.50 96 ILE A N 1
ATOM 775 C CA . ILE A 1 96 ? -3.074 6.291 11.318 1.00 98.50 96 ILE A CA 1
ATOM 776 C C . ILE A 1 96 ? -4.462 6.778 11.722 1.00 98.50 96 ILE A C 1
ATOM 778 O O . ILE A 1 96 ? -4.726 6.959 12.910 1.00 98.50 96 ILE A O 1
ATOM 782 N N . ASP A 1 97 ? -5.345 6.972 10.748 1.00 98.44 97 ASP A N 1
ATOM 783 C CA . ASP A 1 97 ? -6.729 7.383 10.977 1.00 98.44 97 ASP A CA 1
ATOM 784 C C . ASP A 1 97 ? -7.683 6.330 10.419 1.00 98.44 97 ASP A C 1
ATOM 786 O O . ASP A 1 97 ? -7.635 6.032 9.228 1.00 98.44 97 ASP A O 1
ATOM 790 N N . LEU A 1 98 ? -8.583 5.808 11.248 1.00 98.38 98 LEU A N 1
ATOM 791 C CA . LEU A 1 98 ? -9.715 5.005 10.790 1.00 98.38 98 LEU A CA 1
ATOM 792 C C . LEU A 1 98 ? -10.982 5.844 10.915 1.00 98.38 98 LEU A C 1
ATOM 794 O O . LEU A 1 98 ? -11.330 6.277 12.015 1.00 98.38 98 LEU A O 1
ATOM 798 N N . ILE A 1 99 ? -11.657 6.088 9.798 1.00 98.12 99 ILE A N 1
ATOM 799 C CA . ILE A 1 99 ? -12.767 7.039 9.700 1.00 98.12 99 ILE A CA 1
ATOM 800 C C . ILE A 1 99 ? -13.971 6.330 9.082 1.00 98.12 99 ILE A C 1
ATOM 802 O O . ILE A 1 99 ? -13.829 5.672 8.057 1.00 98.12 99 ILE A O 1
ATOM 806 N N . ASP A 1 100 ? -15.154 6.444 9.679 1.00 96.31 100 ASP A N 1
ATOM 807 C CA . ASP A 1 100 ? -16.367 5.858 9.097 1.00 96.31 100 ASP A CA 1
ATOM 808 C C . ASP A 1 100 ? -16.928 6.682 7.922 1.00 96.31 100 ASP A C 1
ATOM 810 O O . ASP A 1 100 ? -16.458 7.778 7.607 1.00 96.31 100 ASP A O 1
ATOM 814 N N . THR A 1 101 ? -17.966 6.171 7.259 1.00 96.00 101 THR A N 1
ATOM 815 C CA . THR A 1 101 ? -18.618 6.850 6.125 1.00 96.00 101 THR A CA 1
ATOM 816 C C . THR A 1 101 ? -19.312 8.166 6.486 1.00 96.00 101 THR A C 1
ATOM 818 O O . THR A 1 101 ? -19.584 8.968 5.595 1.00 96.00 101 THR A O 1
ATOM 821 N N . ALA A 1 102 ? -19.548 8.430 7.775 1.00 96.06 102 ALA A N 1
ATOM 822 C CA . ALA A 1 102 ? -20.059 9.703 8.279 1.00 96.06 102 ALA A CA 1
ATOM 823 C C . ALA A 1 102 ? -18.935 10.694 8.647 1.00 96.06 102 ALA A C 1
ATOM 825 O O . ALA A 1 102 ? -19.216 11.785 9.143 1.00 96.06 102 ALA A O 1
ATOM 826 N N . GLY A 1 103 ? -17.666 10.332 8.429 1.00 95.62 103 GLY A N 1
ATOM 827 C CA . GLY A 1 103 ? -16.510 11.164 8.757 1.00 95.62 103 GLY A CA 1
ATOM 828 C C . GLY A 1 103 ? -16.100 11.121 10.232 1.00 95.62 103 GLY A C 1
ATOM 829 O O . GLY A 1 103 ? -15.262 11.918 10.655 1.00 95.62 103 GLY A O 1
ATOM 830 N N . ARG A 1 104 ? -16.662 10.213 11.039 1.00 96.19 104 ARG A N 1
ATOM 831 C CA . ARG A 1 104 ? -16.317 10.079 12.461 1.00 96.19 104 ARG A CA 1
ATOM 832 C C . ARG A 1 104 ? -15.047 9.253 12.617 1.00 96.19 104 ARG A C 1
ATOM 834 O O . ARG A 1 104 ? -14.907 8.192 12.013 1.00 96.19 104 ARG A O 1
ATOM 841 N N . SER A 1 105 ? -14.143 9.715 13.476 1.00 97.25 105 SER A N 1
ATOM 842 C CA . SER A 1 105 ? -12.940 8.959 13.831 1.00 97.25 105 SER A CA 1
ATOM 843 C C . SER A 1 105 ? -13.303 7.754 14.706 1.00 97.25 105 SER A C 1
ATOM 845 O O . SER A 1 105 ? -13.854 7.907 15.796 1.00 97.25 105 SER A O 1
ATOM 847 N N . LEU A 1 106 ? -12.997 6.552 14.217 1.00 97.06 106 LEU A N 1
ATOM 848 C CA . LEU A 1 106 ? -13.101 5.282 14.946 1.00 97.06 106 LEU A CA 1
ATOM 849 C C . LEU A 1 106 ? -11.797 4.942 15.683 1.00 97.06 106 LEU A C 1
ATOM 851 O O . LEU A 1 106 ? -11.802 4.237 16.702 1.00 97.06 106 LEU A O 1
ATOM 855 N N . TYR A 1 107 ? -10.677 5.423 15.143 1.00 98.25 107 TYR A N 1
ATOM 856 C CA . TYR A 1 107 ? -9.340 5.246 15.686 1.00 98.25 107 TYR A CA 1
ATOM 857 C C . TYR A 1 107 ? -8.404 6.332 15.162 1.00 98.25 107 TYR A C 1
ATOM 859 O O . TYR A 1 107 ? -8.473 6.713 13.993 1.00 98.25 107 TYR A O 1
ATOM 867 N N . HIS A 1 108 ? -7.507 6.791 16.029 1.00 98.19 108 HIS A N 1
ATOM 868 C CA . HIS A 1 108 ? -6.423 7.689 15.669 1.00 98.19 108 HIS A CA 1
ATOM 869 C C . HIS A 1 108 ? -5.171 7.315 16.459 1.00 98.19 108 HIS A C 1
ATOM 871 O O . HIS A 1 108 ? -5.228 7.162 17.681 1.00 98.19 108 HIS A O 1
ATOM 877 N N . GLN A 1 109 ? -4.040 7.214 15.770 1.00 97.81 109 GLN A N 1
ATOM 878 C CA . GLN A 1 109 ? -2.732 7.059 16.391 1.00 97.81 109 GLN A CA 1
ATOM 879 C C . GLN A 1 109 ? -1.694 7.851 15.604 1.00 97.81 109 GLN A C 1
ATOM 881 O O . GLN A 1 109 ? -1.659 7.801 14.376 1.00 97.81 109 GLN A O 1
ATOM 886 N N . THR A 1 110 ? -0.810 8.537 16.324 1.00 97.19 110 THR A N 1
ATOM 887 C CA . THR A 1 110 ? 0.414 9.101 15.756 1.00 97.19 110 THR A CA 1
ATOM 888 C C . THR A 1 110 ? 1.614 8.476 16.451 1.00 97.19 110 THR A C 1
ATOM 890 O O . THR A 1 110 ? 1.624 8.357 17.677 1.00 97.19 110 THR A O 1
ATOM 893 N N . LEU A 1 111 ? 2.628 8.083 15.685 1.00 96.50 111 LEU A N 1
ATOM 894 C CA . LEU A 1 111 ? 3.863 7.524 16.223 1.00 96.50 111 LEU A CA 1
ATOM 895 C C . LEU A 1 111 ? 5.092 8.009 15.455 1.00 96.50 111 LEU A C 1
ATOM 897 O O . LEU A 1 111 ? 5.035 8.311 14.262 1.00 96.50 111 LEU A O 1
ATOM 901 N N . LYS A 1 112 ? 6.218 8.070 16.168 1.00 96.88 112 LYS A N 1
ATOM 902 C CA . LYS A 1 112 ? 7.539 8.330 15.600 1.00 96.88 112 LYS A CA 1
ATOM 903 C C . LYS A 1 112 ? 8.260 7.000 15.412 1.00 96.88 112 LYS A C 1
ATOM 905 O O . LYS A 1 112 ? 8.345 6.218 16.354 1.00 96.88 112 LYS A O 1
ATOM 910 N N . VAL A 1 113 ? 8.806 6.769 14.224 1.00 95.88 113 VAL A N 1
ATOM 911 C CA . VAL A 1 113 ? 9.521 5.536 13.867 1.00 95.88 113 VAL A CA 1
ATOM 912 C C . VAL A 1 113 ? 10.870 5.884 13.254 1.00 95.88 113 VAL A C 1
ATOM 914 O O . VAL A 1 113 ? 11.001 6.918 12.602 1.00 95.88 113 VAL A O 1
ATOM 917 N N . ASN A 1 114 ? 11.878 5.038 13.438 1.00 95.06 114 ASN A N 1
ATOM 918 C CA . ASN A 1 114 ? 13.141 5.161 12.711 1.00 95.06 114 ASN A CA 1
ATOM 919 C C . ASN A 1 114 ? 13.149 4.133 11.587 1.00 95.06 114 ASN A C 1
ATOM 921 O O . ASN A 1 114 ? 12.982 2.950 11.852 1.00 95.06 114 ASN A O 1
ATOM 925 N N . THR A 1 115 ? 13.331 4.576 10.348 1.00 95.12 115 THR A N 1
ATOM 926 C CA . THR A 1 115 ? 13.504 3.696 9.185 1.00 95.12 115 THR A CA 1
ATOM 927 C C . THR A 1 115 ? 14.977 3.607 8.799 1.00 95.12 115 THR A C 1
ATOM 929 O O . THR A 1 115 ? 15.750 4.510 9.124 1.00 95.12 115 THR A O 1
ATOM 932 N N . MET A 1 116 ? 15.356 2.534 8.111 1.00 95.50 116 MET A N 1
ATOM 933 C CA . MET A 1 116 ? 16.704 2.277 7.604 1.00 95.50 116 MET A CA 1
ATOM 934 C C . MET A 1 116 ? 16.659 2.116 6.078 1.00 95.50 116 MET A C 1
ATOM 936 O O . MET A 1 116 ? 15.592 1.812 5.539 1.00 95.50 116 MET A O 1
ATOM 940 N N . PRO A 1 117 ? 17.779 2.336 5.368 1.00 94.88 117 PRO A N 1
ATOM 941 C CA . PRO A 1 117 ? 17.872 2.033 3.947 1.00 94.88 117 PRO A CA 1
ATOM 942 C C . PRO A 1 117 ? 17.509 0.576 3.644 1.00 94.88 117 PRO A C 1
ATOM 944 O O . PRO A 1 117 ? 17.890 -0.318 4.394 1.00 94.88 117 PRO A O 1
ATOM 947 N N . ASN A 1 118 ? 16.822 0.355 2.524 1.00 94.56 118 ASN A N 1
ATOM 948 C CA . ASN A 1 118 ? 16.450 -0.966 2.009 1.00 94.56 118 ASN A CA 1
ATOM 949 C C . ASN A 1 118 ? 15.853 -1.926 3.063 1.00 94.56 118 ASN A C 1
ATOM 951 O O . ASN A 1 118 ? 16.251 -3.084 3.147 1.00 94.56 118 ASN A O 1
ATOM 955 N N . HIS A 1 119 ? 14.919 -1.433 3.877 1.00 96.12 119 HIS A N 1
ATOM 956 C CA . HIS A 1 119 ? 14.347 -2.166 5.002 1.00 96.12 119 HIS A CA 1
ATOM 957 C C . HIS A 1 119 ? 12.836 -1.938 5.137 1.00 96.12 119 HIS A C 1
ATOM 959 O O . HIS A 1 119 ? 12.320 -0.841 4.888 1.00 96.12 119 HIS A O 1
ATOM 965 N N . SER A 1 120 ? 12.129 -2.971 5.585 1.00 97.62 120 SER A N 1
ATOM 966 C CA . SER A 1 120 ? 10.738 -2.938 6.003 1.00 97.62 120 SER A CA 1
ATOM 967 C C . SER A 1 120 ? 10.585 -3.485 7.416 1.00 97.62 120 SER A C 1
ATOM 969 O O . SER A 1 120 ? 11.245 -4.438 7.817 1.00 97.62 120 SER A O 1
ATOM 971 N N . GLN A 1 121 ? 9.685 -2.874 8.181 1.00 97.50 121 GLN A N 1
ATOM 972 C CA . GLN A 1 121 ? 9.375 -3.312 9.537 1.00 97.50 121 GLN A CA 1
ATOM 973 C C . GLN A 1 121 ? 7.922 -3.012 9.895 1.00 97.50 121 GLN A C 1
ATOM 975 O O . GLN A 1 121 ? 7.310 -2.057 9.402 1.00 97.50 121 GLN A O 1
ATOM 980 N N . GLN A 1 122 ? 7.400 -3.813 10.816 1.00 98.19 122 GLN A N 1
ATOM 981 C CA . GLN A 1 122 ? 6.110 -3.586 11.454 1.00 98.19 122 GLN A CA 1
ATOM 982 C C . GLN A 1 122 ? 6.220 -2.409 12.425 1.00 98.19 122 GLN A C 1
ATOM 984 O O . GLN A 1 122 ? 7.188 -2.316 13.177 1.00 98.19 122 GLN A O 1
ATOM 989 N N . ILE A 1 123 ? 5.227 -1.520 12.429 1.00 98.31 123 ILE A N 1
ATOM 990 C CA . ILE A 1 123 ? 5.235 -0.340 13.310 1.00 98.31 123 ILE A CA 1
ATOM 991 C C . ILE A 1 123 ? 4.000 -0.226 14.205 1.00 98.31 123 ILE A C 1
ATOM 993 O O . ILE A 1 123 ? 4.048 0.461 15.223 1.00 98.31 123 ILE A O 1
ATOM 997 N N . ALA A 1 124 ? 2.894 -0.874 13.837 1.00 98.31 124 ALA A N 1
ATOM 998 C CA . ALA A 1 124 ? 1.660 -0.898 14.616 1.00 98.31 124 ALA A CA 1
ATOM 999 C C . ALA A 1 124 ? 0.788 -2.090 14.203 1.00 98.31 124 ALA A C 1
ATOM 1001 O O . ALA A 1 124 ? 0.864 -2.550 13.065 1.00 98.31 124 ALA A O 1
ATOM 1002 N N . ASN A 1 125 ? -0.088 -2.543 15.100 1.00 98.00 125 ASN A N 1
ATOM 1003 C CA . ASN A 1 125 ? -1.171 -3.469 14.777 1.00 98.00 125 ASN A CA 1
ATOM 1004 C C . ASN A 1 125 ? -2.514 -2.843 15.176 1.00 98.00 125 ASN A C 1
ATOM 1006 O O . ASN A 1 125 ? -2.715 -2.459 16.330 1.00 98.00 125 ASN A O 1
ATOM 1010 N N . ILE A 1 126 ? -3.427 -2.735 14.211 1.00 97.12 126 ILE A N 1
ATOM 1011 C CA . ILE A 1 126 ? -4.713 -2.045 14.365 1.00 97.12 126 ILE A CA 1
ATOM 1012 C C . ILE A 1 126 ? -5.916 -2.982 14.214 1.00 97.12 126 ILE A C 1
ATOM 1014 O O . ILE A 1 126 ? -7.036 -2.508 14.032 1.00 97.12 126 ILE A O 1
ATOM 1018 N N . ALA A 1 127 ? -5.730 -4.300 14.341 1.00 95.62 127 ALA A N 1
ATOM 1019 C CA . ALA A 1 127 ? -6.823 -5.274 14.234 1.00 95.62 127 ALA A CA 1
ATOM 1020 C C . ALA A 1 127 ? -7.983 -4.962 15.205 1.00 95.62 127 ALA A C 1
ATOM 1022 O O . ALA A 1 127 ? -9.154 -4.999 14.834 1.00 95.62 127 ALA A O 1
ATOM 1023 N N . HIS A 1 128 ? -7.655 -4.535 16.429 1.00 95.25 128 HIS A N 1
ATOM 1024 C CA . HIS A 1 128 ? -8.625 -4.106 17.445 1.00 95.25 128 HIS A CA 1
ATOM 1025 C C . HIS A 1 128 ? -9.425 -2.842 17.063 1.00 95.25 128 HIS A C 1
ATOM 1027 O O . HIS A 1 128 ? -10.499 -2.588 17.608 1.00 95.25 128 HIS A O 1
ATOM 1033 N N . ALA A 1 129 ? -8.890 -1.995 16.182 1.00 95.44 129 ALA A N 1
ATOM 1034 C CA . ALA A 1 129 ? -9.595 -0.828 15.664 1.00 95.44 129 A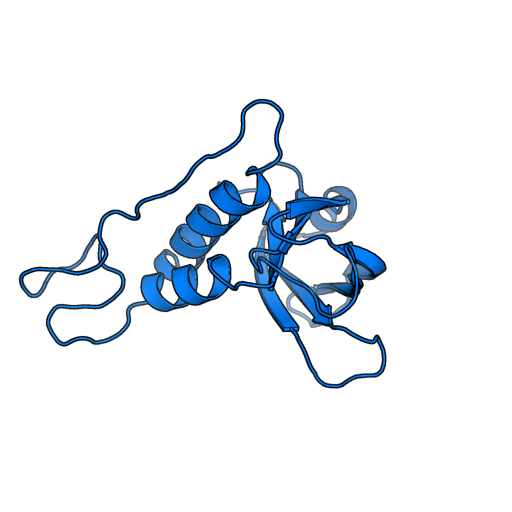LA A CA 1
ATOM 1035 C C . ALA A 1 129 ? -10.510 -1.221 14.498 1.00 95.44 129 ALA A C 1
ATOM 1037 O O . ALA A 1 129 ? -11.646 -0.756 14.431 1.00 95.44 129 ALA A O 1
ATOM 1038 N N . ILE A 1 130 ? -10.033 -2.115 13.629 1.00 94.44 130 ILE A N 1
ATOM 1039 C CA . ILE A 1 130 ? -10.780 -2.659 12.487 1.00 94.44 130 ILE A CA 1
ATOM 1040 C C . ILE A 1 130 ? -12.026 -3.412 12.955 1.00 94.44 130 ILE A C 1
ATOM 1042 O O . ILE A 1 130 ? -13.087 -3.258 12.362 1.00 94.44 130 ILE A O 1
ATOM 1046 N N . SER A 1 131 ? -11.964 -4.118 14.088 1.00 93.31 131 SER A N 1
ATOM 1047 C CA . SER A 1 131 ? -13.135 -4.804 14.654 1.00 93.31 131 SER A CA 1
ATOM 1048 C C . SER A 1 131 ? -14.283 -3.866 15.071 1.00 93.31 131 SER A C 1
ATOM 1050 O O . SER A 1 131 ? -15.352 -4.339 15.451 1.00 93.31 131 SER A O 1
ATOM 1052 N N . LYS A 1 132 ? -14.083 -2.539 15.048 1.00 93.06 132 LYS A N 1
ATOM 1053 C CA . LYS A 1 132 ? -15.135 -1.536 15.293 1.00 93.06 132 LYS A CA 1
ATOM 1054 C C . LYS A 1 132 ? -15.913 -1.160 14.028 1.00 93.06 132 LYS A C 1
ATOM 1056 O O . LYS A 1 132 ? -16.918 -0.452 14.135 1.00 93.06 132 LYS A O 1
ATOM 1061 N N . ILE A 1 133 ? -15.446 -1.570 12.848 1.00 94.88 133 ILE A N 1
ATOM 1062 C CA . ILE A 1 133 ? -16.110 -1.297 11.572 1.00 94.88 133 ILE A CA 1
ATOM 1063 C C . ILE A 1 133 ? -17.429 -2.070 11.541 1.00 94.88 133 ILE A C 1
ATOM 1065 O O . ILE A 1 133 ? -17.469 -3.266 11.814 1.00 94.88 133 ILE A O 1
ATOM 1069 N N . LYS A 1 134 ? -18.524 -1.374 11.227 1.00 90.75 134 LYS A N 1
ATOM 1070 C CA . LYS A 1 134 ? -19.857 -1.988 11.104 1.00 90.75 134 LYS A CA 1
ATOM 1071 C C . LYS A 1 134 ? -20.196 -2.364 9.665 1.00 90.75 134 LYS A C 1
ATOM 1073 O O . LYS A 1 134 ? -20.761 -3.425 9.434 1.00 90.75 134 LYS A O 1
ATOM 1078 N N . ASP A 1 135 ? -19.840 -1.490 8.734 1.00 90.44 135 ASP A N 1
ATOM 1079 C CA . ASP A 1 135 ? -20.073 -1.651 7.300 1.00 90.44 135 ASP A CA 1
ATOM 1080 C C . ASP A 1 135 ? -18.757 -1.386 6.565 1.00 90.44 135 ASP A C 1
ATOM 1082 O O . ASP A 1 135 ? -17.928 -2.286 6.489 1.00 90.44 135 ASP A O 1
ATOM 1086 N N . VAL A 1 136 ? -18.500 -0.131 6.182 1.00 94.81 136 VAL A N 1
ATOM 1087 C CA . VAL A 1 136 ? -17.247 0.313 5.559 1.00 94.81 136 VAL A CA 1
ATOM 1088 C C . VAL A 1 136 ? -16.602 1.434 6.377 1.00 94.81 136 VAL A C 1
ATOM 1090 O O . VAL A 1 136 ? -17.285 2.299 6.935 1.00 94.81 136 VAL A O 1
ATOM 1093 N N . ALA A 1 137 ? -15.272 1.441 6.433 1.00 96.88 137 ALA A N 1
ATOM 1094 C CA . ALA A 1 137 ? -14.471 2.546 6.942 1.00 96.88 137 ALA A CA 1
ATOM 1095 C C . ALA A 1 137 ? -13.259 2.819 6.041 1.00 96.88 137 ALA A C 1
ATOM 1097 O O . ALA A 1 137 ? -12.800 1.969 5.281 1.00 96.88 137 ALA A O 1
ATOM 1098 N N . PHE A 1 138 ? -12.723 4.026 6.154 1.00 97.62 138 PHE A N 1
ATOM 1099 C CA . PHE A 1 138 ? -11.545 4.491 5.444 1.00 97.62 138 PHE A CA 1
ATOM 1100 C C . PHE A 1 138 ? -10.353 4.498 6.395 1.00 97.62 138 PHE A C 1
ATOM 1102 O O . PHE A 1 138 ? -10.327 5.271 7.355 1.00 97.62 138 PHE A O 1
ATOM 1109 N N . LEU A 1 139 ? -9.351 3.666 6.119 1.00 98.25 139 LEU A N 1
ATOM 1110 C CA . LEU A 1 139 ? -8.061 3.729 6.800 1.00 98.25 139 LEU A CA 1
ATOM 1111 C C . LEU A 1 139 ? -7.141 4.663 6.019 1.00 98.25 139 LEU A C 1
ATOM 1113 O O . LEU A 1 139 ? -6.739 4.345 4.903 1.00 98.25 139 LEU A O 1
ATOM 1117 N N . ARG A 1 140 ? -6.781 5.802 6.602 1.00 98.44 140 ARG A N 1
ATOM 1118 C CA . ARG A 1 140 ? -5.806 6.744 6.055 1.00 98.44 140 ARG A CA 1
ATOM 1119 C C . ARG A 1 140 ? -4.488 6.610 6.806 1.00 98.44 140 ARG A C 1
ATOM 1121 O O . ARG A 1 140 ? -4.429 6.812 8.013 1.00 98.44 140 ARG A O 1
ATOM 1128 N N . LEU A 1 141 ? -3.427 6.348 6.054 1.00 98.56 141 LEU A N 1
ATOM 1129 C CA . LEU A 1 141 ? -2.051 6.327 6.529 1.00 98.56 141 LEU A CA 1
ATOM 1130 C C . LEU A 1 141 ? -1.286 7.503 5.923 1.00 98.56 141 LEU A C 1
ATOM 1132 O O . LEU A 1 141 ? -1.303 7.701 4.703 1.00 98.56 141 LEU A O 1
ATOM 1136 N N . ILE A 1 142 ? -0.602 8.274 6.762 1.00 97.81 142 ILE A N 1
ATOM 1137 C CA . ILE A 1 142 ? 0.271 9.372 6.339 1.00 97.81 142 ILE A CA 1
ATOM 1138 C C . ILE A 1 142 ? 1.657 9.141 6.923 1.00 97.81 142 ILE A C 1
ATOM 1140 O O . ILE A 1 142 ? 1.793 8.958 8.125 1.00 97.81 142 ILE A O 1
ATOM 1144 N N . LEU A 1 143 ? 2.672 9.190 6.065 1.00 97.44 143 LEU A N 1
ATOM 1145 C CA . LEU A 1 143 ? 4.086 9.170 6.415 1.00 97.44 143 LEU A CA 1
ATOM 1146 C C . LEU A 1 143 ? 4.701 10.535 6.096 1.00 97.44 143 LEU A C 1
ATOM 1148 O O . LEU A 1 143 ? 4.612 11.000 4.955 1.00 97.44 143 LEU A O 1
ATOM 1152 N N . SER A 1 144 ? 5.363 11.154 7.069 1.00 95.75 144 SER A N 1
ATOM 1153 C CA . SER A 1 144 ? 6.078 12.424 6.907 1.00 95.75 144 SER A CA 1
ATOM 1154 C C . SER A 1 144 ? 7.458 12.393 7.570 1.00 95.75 144 SER A C 1
ATOM 1156 O O . SER A 1 144 ? 7.765 11.538 8.405 1.00 95.75 144 SER A O 1
ATOM 1158 N N . SER A 1 145 ? 8.328 13.329 7.185 1.00 91.62 145 SER A N 1
ATOM 1159 C CA . SER A 1 145 ? 9.635 13.511 7.833 1.00 91.62 145 SER A CA 1
ATOM 1160 C C . SER A 1 145 ? 9.541 14.243 9.175 1.00 91.62 145 SER A C 1
ATOM 1162 O O . SER A 1 145 ? 10.407 14.077 10.028 1.00 91.62 145 SER A O 1
ATOM 1164 N N . ASP A 1 146 ? 8.500 15.051 9.363 1.00 86.88 146 ASP A N 1
ATOM 1165 C CA . ASP A 1 146 ? 8.281 15.913 10.527 1.00 86.88 146 ASP A CA 1
ATOM 1166 C C . ASP A 1 146 ? 6.761 16.023 10.767 1.00 86.88 146 ASP A C 1
ATOM 1168 O O . ASP A 1 146 ? 6.010 16.118 9.790 1.00 86.88 146 ASP A O 1
ATOM 1172 N N . PRO A 1 147 ? 6.276 15.993 12.024 1.00 81.12 147 PRO A N 1
ATOM 1173 C CA . PRO A 1 147 ? 4.849 16.024 12.333 1.00 81.12 147 PRO A CA 1
ATOM 1174 C C . PRO A 1 147 ? 4.204 17.379 12.016 1.00 81.12 147 PRO A C 1
ATOM 1176 O O . PRO A 1 147 ? 2.986 17.465 11.929 1.00 81.12 147 PRO A O 1
ATOM 1179 N N . LYS A 1 148 ? 5.009 18.436 11.868 1.00 82.19 148 LYS A N 1
ATOM 1180 C CA . LYS A 1 148 ? 4.585 19.798 11.528 1.00 82.19 148 LYS A CA 1
ATOM 1181 C C . LYS A 1 148 ? 4.838 20.145 10.063 1.00 82.19 148 LYS A C 1
ATOM 1183 O O . LYS A 1 148 ? 4.528 21.258 9.652 1.00 82.19 148 LYS A O 1
ATOM 1188 N N . SER A 1 149 ? 5.450 19.249 9.288 1.00 76.75 149 SER A N 1
ATOM 1189 C CA . SER A 1 149 ? 5.703 19.503 7.873 1.00 76.75 149 SER A CA 1
ATOM 1190 C C . SER A 1 149 ? 4.493 19.125 7.031 1.00 76.75 149 SER A C 1
ATOM 1192 O O . SER A 1 149 ? 4.006 18.000 7.103 1.00 76.75 149 SER A O 1
ATOM 1194 N N . ASP A 1 150 ? 4.104 20.028 6.133 1.00 77.25 150 ASP A N 1
ATOM 1195 C CA . ASP A 1 150 ? 3.109 19.754 5.091 1.00 77.25 150 ASP A CA 1
ATOM 1196 C C . ASP A 1 150 ? 3.623 18.771 4.021 1.00 77.25 150 ASP A C 1
ATOM 1198 O O . A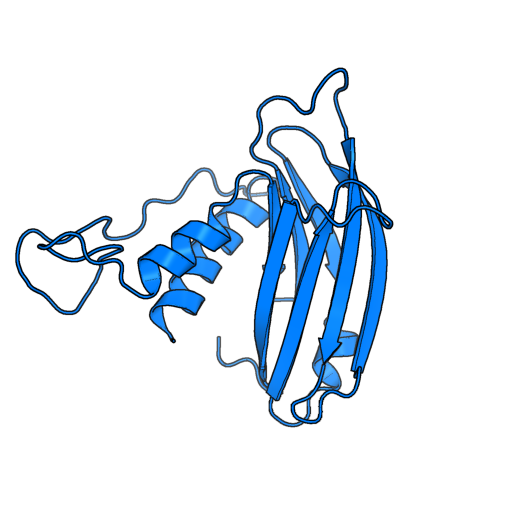SP A 1 150 ? 2.873 18.315 3.153 1.00 77.25 150 ASP A O 1
ATOM 1202 N N . LYS A 1 151 ? 4.918 18.419 4.054 1.00 87.12 151 LYS A N 1
ATOM 1203 C CA . LYS A 1 151 ? 5.521 17.494 3.098 1.00 87.12 151 LYS A CA 1
ATOM 1204 C C . LYS A 1 151 ? 5.227 16.046 3.486 1.00 87.12 151 LYS A C 1
ATOM 1206 O O . LYS A 1 151 ? 5.931 15.424 4.284 1.00 87.12 151 LYS A O 1
ATOM 1211 N N . VAL A 1 152 ? 4.221 15.484 2.830 1.00 93.38 152 VAL A N 1
ATOM 1212 C CA . VAL A 1 152 ? 3.888 14.061 2.911 1.00 93.38 152 VAL A CA 1
ATOM 1213 C C . VAL A 1 152 ? 4.824 13.248 2.014 1.00 93.38 152 VAL A C 1
ATOM 1215 O O . VAL A 1 152 ? 4.916 13.492 0.812 1.00 93.38 152 VAL A O 1
ATOM 1218 N N . LEU A 1 153 ? 5.507 12.263 2.597 1.00 93.94 153 LEU A N 1
ATOM 1219 C CA . LEU A 1 153 ? 6.356 11.309 1.874 1.00 93.94 153 LEU A CA 1
ATOM 1220 C C . LEU A 1 153 ? 5.513 10.200 1.241 1.00 93.94 153 LEU A C 1
ATOM 1222 O O . LEU A 1 153 ? 5.731 9.815 0.095 1.00 93.94 153 LEU A O 1
ATOM 1226 N N . SER A 1 154 ? 4.505 9.722 1.972 1.00 96.62 154 SER A N 1
ATOM 1227 C CA . SER A 1 154 ? 3.531 8.758 1.4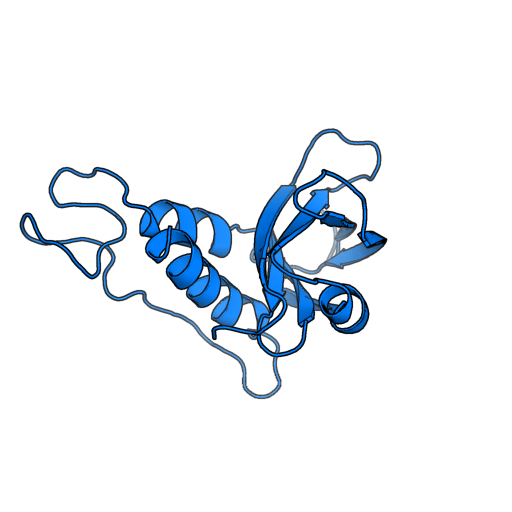71 1.00 96.62 154 SER A CA 1
ATOM 1228 C C . SER A 1 154 ? 2.164 8.991 2.102 1.00 96.62 154 SER A C 1
ATOM 1230 O O . SER A 1 154 ? 2.050 9.199 3.306 1.00 96.62 154 SER A O 1
ATOM 1232 N N . ARG A 1 155 ? 1.117 8.907 1.280 1.00 96.88 155 ARG A N 1
ATOM 1233 C CA . ARG A 1 155 ? -0.283 8.853 1.713 1.00 96.88 155 ARG A CA 1
ATOM 1234 C C . ARG A 1 155 ? -0.935 7.619 1.119 1.00 96.88 155 ARG A C 1
ATOM 1236 O O . ARG A 1 155 ? -0.908 7.462 -0.105 1.00 96.88 155 ARG A O 1
ATOM 1243 N N . ASN A 1 156 ? -1.543 6.790 1.955 1.00 97.94 156 ASN A N 1
ATOM 1244 C CA . ASN A 1 156 ? -2.244 5.589 1.521 1.00 97.94 156 ASN A CA 1
ATOM 1245 C C . ASN A 1 156 ? -3.637 5.532 2.146 1.00 97.94 156 ASN A C 1
ATOM 1247 O O . ASN A 1 156 ? -3.796 5.899 3.308 1.00 97.94 156 ASN A O 1
ATOM 1251 N N . VAL A 1 157 ? -4.644 5.150 1.363 1.00 97.25 157 VAL A N 1
ATOM 1252 C CA . VAL A 1 157 ? -6.035 5.075 1.826 1.00 97.25 157 VAL A CA 1
ATOM 1253 C C . VAL A 1 157 ? -6.620 3.731 1.436 1.00 97.25 157 VAL A C 1
ATOM 1255 O O . VAL A 1 157 ? -6.592 3.374 0.261 1.00 97.25 157 VAL A O 1
ATOM 1258 N N . TYR A 1 158 ? -7.155 3.011 2.411 1.00 96.38 158 TYR A N 1
ATOM 1259 C CA . TYR A 1 158 ? -7.798 1.716 2.231 1.00 96.38 158 TYR A CA 1
ATOM 1260 C C . TYR A 1 158 ? -9.286 1.835 2.533 1.00 96.38 158 TYR A C 1
ATOM 1262 O O . TYR A 1 158 ? -9.686 2.603 3.410 1.00 96.38 158 TYR A O 1
ATOM 1270 N N . TRP A 1 159 ? -10.083 1.067 1.803 1.00 93.56 159 TRP A N 1
ATOM 1271 C CA . TRP A 1 159 ? -11.510 0.880 2.029 1.00 93.56 159 TRP A CA 1
ATOM 1272 C C . TRP A 1 159 ? -11.632 -0.466 2.734 1.00 93.56 159 TRP A C 1
ATOM 1274 O O . TRP A 1 159 ? -11.300 -1.484 2.143 1.00 93.56 159 TRP A O 1
ATOM 1284 N N . LEU A 1 160 ? -11.996 -0.465 4.012 1.00 94.50 160 LEU A N 1
ATOM 1285 C CA . LEU A 1 160 ? -12.046 -1.675 4.829 1.00 94.50 160 LEU A CA 1
ATOM 1286 C C . LEU A 1 160 ? -13.491 -1.975 5.205 1.00 94.50 160 LEU A C 1
ATOM 1288 O O . LEU A 1 160 ? -14.218 -1.063 5.607 1.00 94.50 160 LEU A O 1
ATOM 1292 N N . ALA A 1 161 ? -13.881 -3.241 5.103 1.00 91.44 161 ALA A N 1
ATOM 1293 C CA . ALA A 1 161 ? -15.189 -3.721 5.521 1.00 91.44 161 ALA A CA 1
ATOM 1294 C C . ALA A 1 161 ? -15.133 -4.410 6.896 1.00 91.44 161 ALA A C 1
ATOM 1296 O O . ALA A 1 161 ? -14.061 -4.683 7.438 1.00 91.44 161 ALA A O 1
ATOM 1297 N N . SER A 1 162 ? -16.302 -4.673 7.485 1.00 84.25 162 SER A N 1
ATOM 1298 C CA . SER A 1 162 ? -16.422 -5.418 8.749 1.00 84.25 162 SER A CA 1
ATOM 1299 C C . SER A 1 162 ? -16.070 -6.904 8.617 1.00 84.25 162 SER A C 1
ATOM 1301 O O . SER A 1 162 ? -15.648 -7.524 9.593 1.00 84.25 162 SER A O 1
ATOM 1303 N N . GLN A 1 163 ? -16.218 -7.468 7.417 1.00 81.94 163 GLN A N 1
ATOM 1304 C CA . GLN A 1 163 ? -15.703 -8.783 7.048 1.00 81.94 163 GLN A CA 1
ATOM 1305 C C . GLN A 1 163 ? -14.548 -8.612 6.071 1.00 81.94 163 GLN A C 1
ATOM 1307 O O . GLN A 1 163 ? -14.644 -7.805 5.149 1.00 81.94 163 GLN A O 1
ATOM 1312 N N . ASN A 1 164 ? -13.481 -9.384 6.272 1.00 76.00 164 ASN A N 1
ATOM 1313 C CA . ASN A 1 164 ? -12.422 -9.470 5.279 1.00 76.00 164 ASN A CA 1
ATOM 1314 C C . ASN A 1 164 ? -12.974 -10.203 4.054 1.00 76.00 164 ASN A C 1
ATOM 1316 O O . ASN A 1 164 ? -13.495 -11.311 4.180 1.00 76.00 164 ASN A O 1
ATOM 1320 N N . ASP A 1 165 ? -12.887 -9.569 2.894 1.00 70.00 165 ASP A N 1
ATOM 1321 C CA . ASP A 1 165 ? -13.285 -10.105 1.592 1.00 70.00 165 ASP A CA 1
ATOM 1322 C C . ASP A 1 165 ? -12.094 -10.688 0.807 1.00 70.00 165 ASP A C 1
ATOM 1324 O O . ASP A 1 165 ? -12.237 -11.049 -0.364 1.00 70.00 165 ASP A O 1
ATOM 1328 N N . VAL A 1 166 ? -10.943 -10.812 1.481 1.00 59.44 166 VAL A N 1
ATOM 1329 C CA . VAL A 1 166 ? -9.672 -11.370 0.995 1.00 59.44 166 VAL A CA 1
ATOM 1330 C C . VAL A 1 166 ? -9.278 -12.602 1.802 1.00 59.44 166 VAL A C 1
ATOM 1332 O O . VAL A 1 166 ? -9.433 -12.568 3.049 1.00 59.44 166 VAL A O 1
#

Sequence (166 aa):
MMDYEATRAEFEGFTSLQDASRPSTGVIYWMMNSAWPNLHWQLFDYYLNPAGSYFGSKVGARPEHISFSYDNGTVYIINRFNFLGKGESASRWVAIDLIDTAGRSLYHQTLKVNTMPNHSQQIANIAHAISKIKDVAFLRLILSSDPKSDKVLSRNVYWLASQNDV

Radius of gyration: 16.67 Å; chains: 1; bounding box: 44×36×46 Å

Foldseek 3Di:
DVLLQVLLLVLLVQQQQCPPPPHRPDDQFQDCEDPAADDDRYQAYPVRHGDSNVNSNVQSVQQWHWDADLPFQWIKTGHAAQDDPPDQKAKKKKWKFKAAPVRDTLDIDIDIDIDGHGDMDTDDHCVVSLCPA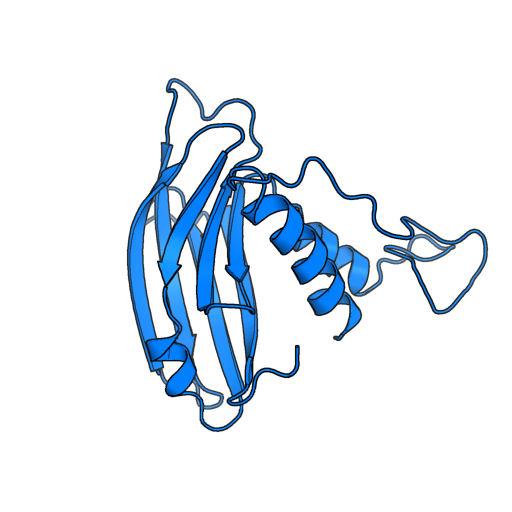DAKIKIWMFMDRDPPDPDTSHIDIDIHGNDRPD

pLDDT: mean 93.95, std 7.0, range [59.44, 98.62]